Protein AF-W2MB04-F1 (afdb_monomer_lite)

Structure (mmCIF, N/CA/C/O backbone):
data_AF-W2MB04-F1
#
_entry.id   AF-W2MB04-F1
#
loop_
_atom_site.group_PDB
_atom_site.id
_atom_site.type_symbol
_atom_site.label_atom_id
_atom_site.label_alt_id
_atom_site.label_comp_id
_atom_site.label_asym_id
_atom_site.label_entity_id
_atom_site.label_seq_id
_atom_site.pdbx_PDB_ins_code
_atom_site.Cartn_x
_atom_site.Cartn_y
_atom_site.Cartn_z
_atom_site.occupancy
_atom_site.B_iso_or_equiv
_atom_site.auth_seq_id
_atom_site.auth_comp_id
_atom_site.auth_asym_id
_atom_site.auth_atom_id
_atom_site.pdbx_PDB_model_num
ATOM 1 N N . LYS A 1 1 ? 23.334 50.637 -58.583 1.00 39.88 1 LYS A N 1
ATOM 2 C CA . LYS A 1 1 ? 22.861 49.553 -59.480 1.00 39.88 1 LYS A CA 1
ATOM 3 C C . LYS A 1 1 ? 22.945 48.246 -58.692 1.00 39.88 1 LYS A C 1
ATOM 5 O O . LYS A 1 1 ? 24.030 47.704 -58.558 1.00 39.88 1 LYS A O 1
ATOM 10 N N . ARG A 1 2 ? 21.848 47.838 -58.036 1.00 38.81 2 ARG A N 1
ATOM 11 C CA . ARG A 1 2 ? 21.762 46.553 -57.320 1.00 38.81 2 ARG A CA 1
ATOM 12 C C . ARG A 1 2 ? 21.747 45.443 -58.371 1.00 38.81 2 ARG A C 1
ATOM 14 O O . ARG A 1 2 ? 20.978 45.553 -59.323 1.00 38.81 2 ARG A O 1
ATOM 21 N N . LYS A 1 3 ? 22.603 44.433 -58.236 1.00 39.72 3 LYS A N 1
ATOM 22 C CA . LYS A 1 3 ? 22.556 43.234 -59.073 1.00 39.72 3 LYS A CA 1
ATOM 23 C C . LYS A 1 3 ? 22.269 42.052 -58.154 1.00 39.72 3 LYS A C 1
ATOM 25 O O . LYS A 1 3 ? 23.137 41.618 -57.409 1.00 39.72 3 LYS A O 1
ATOM 30 N N . ASN A 1 4 ? 21.007 41.639 -58.175 1.00 38.09 4 ASN A N 1
ATOM 31 C CA . ASN A 1 4 ? 20.537 40.363 -57.658 1.00 38.09 4 ASN A CA 1
ATOM 32 C C . ASN A 1 4 ? 20.995 39.246 -58.608 1.00 38.09 4 ASN A C 1
ATOM 34 O O . ASN A 1 4 ?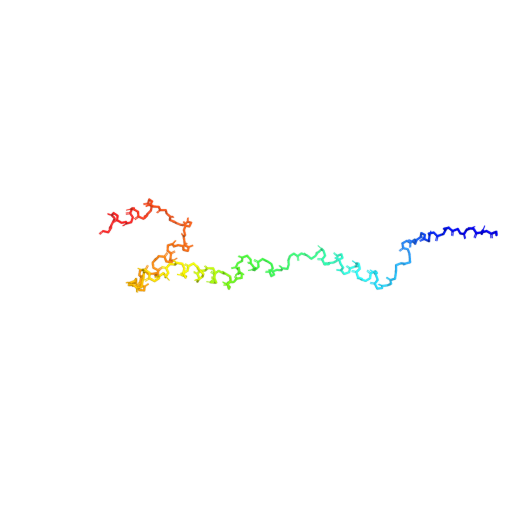 21.155 39.484 -59.808 1.00 38.09 4 ASN A O 1
ATOM 38 N N . GLY A 1 5 ? 21.126 38.038 -58.071 1.00 31.34 5 GLY A N 1
ATOM 39 C CA . GLY A 1 5 ? 21.317 36.793 -58.814 1.00 31.34 5 GLY A CA 1
ATOM 40 C C . GLY A 1 5 ? 22.193 35.849 -57.998 1.00 31.34 5 GLY A C 1
ATOM 41 O O . GLY A 1 5 ? 23.247 36.262 -57.539 1.00 31.34 5 GLY A O 1
ATOM 42 N N . ALA A 1 6 ? 21.842 34.602 -57.748 1.00 33.34 6 ALA A N 1
ATOM 43 C CA . ALA A 1 6 ? 20.650 33.823 -58.029 1.00 33.34 6 ALA A CA 1
ATOM 44 C C . ALA A 1 6 ? 20.667 32.691 -56.990 1.00 33.34 6 ALA A C 1
ATOM 46 O O . ALA A 1 6 ? 21.741 32.298 -56.532 1.00 33.34 6 ALA A O 1
ATOM 47 N N . GLU A 1 7 ? 19.495 32.203 -56.601 1.00 40.94 7 GLU A N 1
ATOM 48 C CA . GLU A 1 7 ? 19.373 30.931 -55.896 1.00 40.94 7 GLU A CA 1
ATOM 49 C C . GLU A 1 7 ? 20.082 29.837 -56.697 1.00 40.94 7 GLU A C 1
ATOM 51 O O . GLU A 1 7 ? 19.871 29.712 -57.902 1.00 40.94 7 GLU A O 1
ATOM 56 N N . ASN A 1 8 ? 20.894 29.032 -56.023 1.00 31.38 8 ASN A N 1
ATOM 57 C CA . ASN A 1 8 ? 21.142 27.675 -56.475 1.00 31.38 8 ASN A CA 1
ATOM 58 C C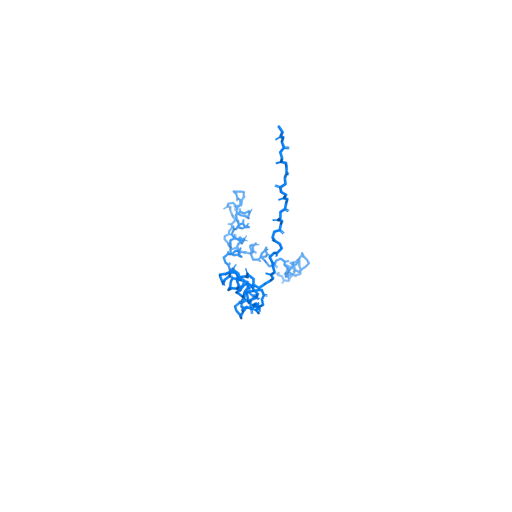 . ASN A 1 8 ? 21.046 26.786 -55.239 1.00 31.38 8 ASN A C 1
ATOM 60 O O . ASN A 1 8 ? 21.996 26.643 -54.472 1.00 31.38 8 ASN A O 1
ATOM 64 N N . GLY A 1 9 ? 19.828 26.307 -54.983 1.00 41.62 9 GLY A N 1
ATOM 65 C CA . GLY A 1 9 ? 19.608 25.199 -54.072 1.00 41.62 9 GLY A CA 1
ATOM 66 C C . GLY A 1 9 ? 20.251 23.978 -54.704 1.00 41.62 9 GLY A C 1
ATOM 67 O O . GLY A 1 9 ? 19.750 23.463 -55.697 1.00 41.62 9 GLY A O 1
ATOM 68 N N . GLU A 1 10 ? 21.393 23.570 -54.166 1.00 46.34 10 GLU A N 1
ATOM 69 C CA . GLU A 1 10 ? 22.031 22.316 -54.536 1.00 46.34 10 GLU A CA 1
ATOM 70 C C . GLU A 1 10 ? 21.104 21.174 -54.093 1.00 46.34 10 GLU A C 1
ATOM 72 O O . GLU A 1 10 ? 21.042 20.807 -52.917 1.00 46.34 10 GLU A O 1
ATOM 77 N N . GLU A 1 11 ? 20.326 20.647 -55.043 1.00 47.38 11 GLU A N 1
ATOM 78 C CA . GLU A 1 11 ? 19.670 19.349 -54.926 1.00 47.38 11 GLU A CA 1
ATOM 79 C C . GLU A 1 11 ? 20.757 18.292 -54.741 1.00 47.38 11 GLU A C 1
ATOM 81 O O . GLU A 1 11 ? 21.451 17.891 -55.674 1.00 47.38 11 GLU A O 1
ATOM 86 N N . LYS A 1 12 ? 20.942 17.878 -53.488 1.00 44.78 12 LYS A N 1
ATOM 87 C CA . LYS A 1 12 ? 21.893 16.840 -53.118 1.00 44.78 12 LYS A CA 1
ATOM 88 C C . LYS A 1 12 ? 21.298 15.480 -53.477 1.00 44.78 12 LYS A C 1
ATOM 90 O O . LYS A 1 12 ? 20.451 14.957 -52.752 1.00 44.78 12 LYS A O 1
ATOM 95 N N . THR A 1 13 ? 21.729 14.930 -54.608 1.00 48.62 13 THR A N 1
ATOM 96 C CA . THR A 1 13 ? 21.480 13.543 -55.018 1.00 48.62 13 THR A CA 1
ATOM 97 C C . THR A 1 13 ? 21.866 12.588 -53.881 1.00 48.62 13 THR A C 1
ATOM 99 O O . THR A 1 13 ? 22.829 12.833 -53.151 1.00 48.62 13 THR A O 1
ATOM 102 N N . GLU A 1 14 ? 21.125 11.488 -53.716 1.00 55.16 14 GLU A N 1
ATOM 103 C CA . GLU A 1 14 ? 21.283 10.509 -52.623 1.00 55.16 14 GLU A CA 1
ATOM 104 C C . GLU A 1 14 ? 22.688 9.878 -52.506 1.00 55.16 14 GLU A C 1
ATOM 106 O O . GLU A 1 14 ? 22.975 9.217 -51.506 1.00 55.16 14 GLU A O 1
ATOM 111 N N . GLU A 1 15 ? 23.556 10.109 -53.492 1.00 56.34 15 GLU A N 1
ATOM 112 C CA . GLU A 1 15 ? 24.913 9.574 -53.618 1.00 56.34 15 GLU A CA 1
ATOM 113 C C . GLU A 1 15 ? 25.968 10.336 -52.784 1.00 56.34 15 GLU A C 1
ATOM 115 O O . GLU A 1 15 ? 27.019 9.773 -52.491 1.00 56.34 15 GLU A O 1
ATOM 120 N N . ASP A 1 16 ? 25.663 11.541 -52.277 1.00 55.84 16 ASP A N 1
ATOM 121 C CA . ASP A 1 16 ? 26.552 12.329 -51.392 1.00 55.84 16 ASP A CA 1
ATOM 122 C C . ASP A 1 16 ? 26.186 12.199 -49.898 1.00 55.84 16 ASP A C 1
ATOM 124 O O . ASP A 1 16 ? 26.200 13.168 -49.114 1.00 55.84 16 ASP A O 1
ATOM 128 N N . GLN A 1 17 ? 25.804 10.994 -49.473 1.00 61.09 17 GLN A N 1
ATOM 129 C CA . GLN A 1 17 ? 25.626 10.712 -48.052 1.00 61.09 17 GLN A CA 1
ATOM 130 C C . GLN A 1 17 ? 26.991 10.501 -47.396 1.00 61.09 17 GLN A C 1
ATOM 132 O O . GLN A 1 17 ? 27.645 9.482 -47.595 1.00 61.09 17 GLN A O 1
ATOM 137 N N . ASP A 1 18 ? 27.398 11.473 -46.574 1.00 82.31 18 ASP A N 1
ATOM 138 C CA . ASP A 1 18 ? 28.579 11.371 -45.719 1.00 82.31 18 ASP A CA 1
ATOM 139 C C . ASP A 1 18 ? 28.561 10.048 -44.932 1.00 82.31 18 ASP A C 1
ATOM 141 O O . ASP A 1 18 ? 27.526 9.646 -44.386 1.00 82.31 18 ASP A O 1
ATOM 145 N N . PHE A 1 19 ? 29.710 9.371 -44.872 1.00 85.44 19 PHE A N 1
ATOM 146 C CA . PHE A 1 19 ? 29.856 8.034 -44.290 1.00 85.44 19 PHE A CA 1
ATOM 147 C C . PHE A 1 19 ? 29.293 7.971 -42.866 1.00 85.44 19 PHE A C 1
ATOM 149 O O . PHE A 1 19 ? 28.591 7.022 -42.511 1.00 85.44 19 PHE A O 1
ATOM 156 N N . ALA A 1 20 ? 29.519 9.017 -42.064 1.00 82.88 20 ALA A N 1
ATOM 157 C CA . ALA A 1 20 ? 28.970 9.101 -40.714 1.00 82.88 20 ALA A CA 1
ATOM 158 C C . ALA A 1 20 ? 27.432 9.081 -40.719 1.00 82.88 20 ALA A C 1
ATOM 160 O O . ALA A 1 20 ? 26.809 8.397 -39.905 1.00 82.88 20 ALA A O 1
ATOM 161 N N . THR A 1 21 ? 26.807 9.768 -41.674 1.00 82.88 21 THR A N 1
ATOM 162 C CA . THR A 1 21 ? 25.348 9.813 -41.828 1.00 82.88 21 THR A CA 1
ATOM 163 C C . THR A 1 21 ? 24.790 8.454 -42.255 1.00 82.88 21 THR A C 1
ATOM 165 O O . THR A 1 21 ? 23.784 8.005 -41.696 1.00 82.88 21 THR A O 1
ATOM 168 N N . ALA A 1 22 ? 25.464 7.763 -43.177 1.00 84.62 22 ALA A N 1
ATOM 169 C CA . ALA A 1 22 ? 25.085 6.417 -43.606 1.00 84.62 22 ALA A CA 1
ATOM 170 C C . ALA A 1 22 ? 25.171 5.405 -42.446 1.00 84.62 22 ALA A C 1
ATOM 172 O O . ALA A 1 22 ? 24.216 4.667 -42.186 1.00 84.62 22 ALA A O 1
ATOM 173 N N . VAL A 1 23 ? 26.265 5.432 -41.676 1.00 85.00 23 VAL A N 1
ATOM 174 C CA . VAL A 1 23 ? 26.463 4.561 -40.503 1.00 85.00 23 VAL A CA 1
ATOM 175 C C . VAL A 1 23 ? 25.425 4.842 -39.411 1.00 85.00 23 VAL A C 1
ATOM 177 O O . VAL A 1 23 ? 24.850 3.908 -38.842 1.00 85.00 23 VAL A O 1
ATOM 180 N N . LEU A 1 24 ? 25.131 6.114 -39.127 1.00 82.44 24 LEU A N 1
ATOM 181 C CA . LEU A 1 24 ? 24.121 6.488 -38.133 1.00 82.44 24 LEU A CA 1
ATOM 182 C C . LEU A 1 24 ? 22.710 6.061 -38.555 1.00 82.44 24 LEU A C 1
ATOM 184 O O . LEU A 1 24 ? 21.949 5.567 -37.718 1.00 82.44 24 LEU A O 1
ATOM 188 N N . ARG A 1 25 ? 22.358 6.195 -39.840 1.00 81.12 25 ARG A N 1
ATOM 189 C CA . ARG A 1 25 ? 21.064 5.736 -40.373 1.00 81.12 25 ARG A CA 1
ATOM 190 C C . ARG A 1 25 ? 20.938 4.217 -40.339 1.00 81.12 25 ARG A C 1
ATOM 192 O O . ARG A 1 25 ? 19.907 3.728 -39.883 1.00 81.12 25 ARG A O 1
ATOM 199 N N . ALA A 1 26 ? 21.985 3.481 -40.713 1.00 77.75 26 ALA A N 1
ATOM 200 C CA . ALA A 1 26 ? 22.009 2.021 -40.620 1.00 77.75 26 ALA A CA 1
ATOM 201 C C . ALA A 1 26 ? 21.823 1.541 -39.170 1.00 77.75 26 ALA A C 1
ATOM 203 O O . ALA A 1 26 ? 20.994 0.672 -38.900 1.00 77.75 26 ALA A O 1
ATOM 204 N N . LYS A 1 27 ? 22.510 2.164 -38.201 1.00 73.94 27 LYS A N 1
ATOM 205 C CA . LYS A 1 27 ? 22.339 1.843 -36.773 1.00 73.94 27 LYS A CA 1
ATOM 206 C C . LYS A 1 27 ? 20.938 2.186 -36.264 1.00 73.94 27 LYS A C 1
ATOM 208 O O . LYS A 1 27 ? 20.385 1.435 -35.463 1.00 73.94 27 LYS A O 1
ATOM 213 N N . ARG A 1 28 ? 20.349 3.295 -36.725 1.00 71.50 28 ARG A N 1
ATOM 214 C CA . ARG A 1 28 ? 18.984 3.703 -36.360 1.00 71.50 28 ARG A CA 1
ATOM 215 C C . ARG A 1 28 ? 17.935 2.751 -36.937 1.00 71.50 28 ARG A C 1
ATOM 217 O O . ARG A 1 28 ? 17.026 2.376 -36.208 1.00 71.50 28 ARG A O 1
ATOM 224 N N . ALA A 1 29 ? 18.093 2.310 -38.184 1.00 66.62 29 ALA A N 1
ATOM 225 C CA . ALA A 1 29 ? 17.232 1.297 -38.793 1.00 66.62 29 ALA A CA 1
ATOM 226 C C . ALA A 1 29 ? 17.307 -0.036 -38.026 1.00 66.62 29 ALA A C 1
ATOM 228 O O . ALA A 1 29 ? 16.275 -0.610 -37.686 1.00 66.62 29 ALA A O 1
ATOM 229 N N . SER A 1 30 ? 18.513 -0.464 -37.639 1.00 61.53 30 SER A N 1
ATOM 230 C CA . SER A 1 30 ? 18.713 -1.658 -36.807 1.00 61.53 30 SER A CA 1
ATOM 231 C C . SER A 1 30 ? 18.172 -1.507 -35.381 1.00 61.53 30 SER A C 1
ATOM 233 O O . SER A 1 30 ? 17.707 -2.487 -34.811 1.00 61.53 30 SER A O 1
ATOM 235 N N . ALA A 1 31 ? 18.202 -0.302 -34.800 1.00 61.88 31 ALA A N 1
ATOM 236 C CA . ALA A 1 31 ? 17.618 -0.009 -33.488 1.00 61.88 31 ALA A CA 1
ATOM 237 C C . ALA A 1 31 ? 16.081 -0.019 -33.516 1.00 61.88 31 ALA A C 1
ATOM 239 O O . ALA A 1 31 ? 15.455 -0.524 -32.592 1.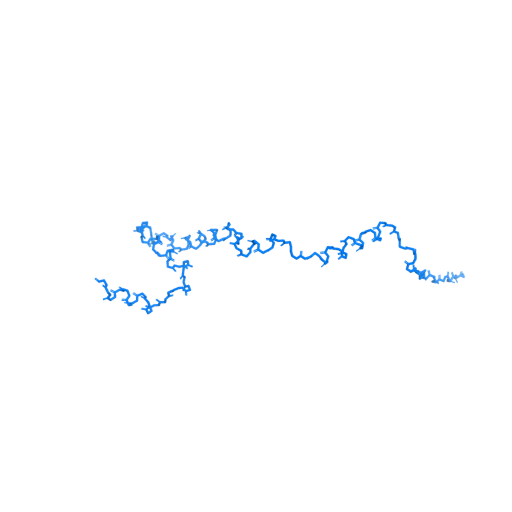00 61.88 31 ALA A O 1
ATOM 240 N N . VAL A 1 32 ? 15.476 0.491 -34.593 1.00 60.88 32 VAL A N 1
ATOM 241 C CA . VAL A 1 32 ? 14.019 0.448 -34.817 1.00 60.88 32 VAL A CA 1
ATOM 242 C C . VAL A 1 32 ? 13.542 -0.983 -35.101 1.00 60.88 32 VAL A C 1
ATOM 244 O O . VAL A 1 32 ? 12.434 -1.344 -34.721 1.00 60.88 32 VAL A O 1
ATOM 247 N N . ALA A 1 33 ? 14.395 -1.819 -35.700 1.00 58.16 33 ALA A N 1
ATOM 248 C CA . ALA A 1 33 ? 14.142 -3.241 -35.928 1.00 58.16 33 ALA A CA 1
ATOM 249 C C . ALA A 1 33 ? 14.539 -4.152 -34.748 1.00 58.16 33 ALA A C 1
ATOM 251 O O . ALA A 1 33 ? 14.503 -5.378 -34.893 1.00 58.16 33 ALA A O 1
ATOM 252 N N . GLN A 1 34 ? 14.927 -3.602 -33.586 1.00 59.88 34 GLN A N 1
ATOM 253 C CA . GLN A 1 34 ? 15.209 -4.424 -32.410 1.00 59.88 34 GLN A CA 1
ATOM 254 C C . GLN A 1 34 ? 13.934 -5.163 -32.006 1.00 59.88 34 GLN A C 1
ATOM 256 O O . GLN A 1 34 ? 13.007 -4.586 -31.437 1.00 59.88 34 GLN A O 1
ATOM 261 N N . ARG A 1 35 ? 13.909 -6.475 -32.285 1.00 60.84 35 ARG A N 1
ATOM 262 C CA . ARG A 1 35 ? 13.038 -7.420 -31.582 1.00 60.84 35 ARG A CA 1
ATOM 263 C C . ARG A 1 35 ? 13.095 -7.068 -30.094 1.00 60.84 35 ARG A C 1
ATOM 265 O O . ARG A 1 35 ? 14.208 -6.835 -29.609 1.00 60.84 35 ARG A O 1
ATOM 272 N N . PRO A 1 36 ? 11.955 -7.032 -29.376 1.00 61.78 36 PRO A N 1
ATOM 273 C CA . PRO A 1 36 ? 11.989 -6.825 -27.937 1.00 61.78 36 PRO A CA 1
ATOM 274 C C . PRO A 1 36 ? 13.005 -7.812 -27.375 1.00 61.78 36 PRO A C 1
ATOM 276 O O . PRO A 1 36 ? 12.949 -9.008 -27.682 1.00 61.78 36 PRO A O 1
ATOM 279 N N . SER A 1 37 ? 14.006 -7.293 -26.666 1.00 68.44 37 SER A N 1
ATOM 280 C CA . SER A 1 37 ? 15.033 -8.141 -26.081 1.00 68.44 37 SER A CA 1
ATOM 281 C C . SER A 1 37 ? 14.329 -9.200 -25.232 1.00 68.44 37 SER A C 1
ATOM 283 O O . SER A 1 37 ? 13.264 -8.942 -24.672 1.00 68.44 37 SER A O 1
ATOM 285 N N . GLN A 1 38 ? 14.889 -10.403 -25.119 1.00 65.94 38 GLN A N 1
ATOM 286 C CA . GLN A 1 38 ? 14.326 -11.440 -24.241 1.00 65.94 38 GLN A CA 1
ATOM 287 C C . GLN A 1 38 ? 14.089 -10.902 -22.811 1.00 65.94 38 GLN A C 1
ATOM 289 O O . GLN A 1 38 ? 13.162 -11.308 -22.119 1.00 65.94 38 GLN A O 1
ATOM 294 N N . TYR A 1 39 ? 14.870 -9.890 -22.421 1.00 68.56 39 TYR A N 1
ATOM 295 C CA . TYR A 1 39 ? 14.698 -9.107 -21.207 1.00 68.56 39 TYR A CA 1
ATOM 296 C C . TYR A 1 39 ? 13.346 -8.378 -21.100 1.00 68.56 39 TYR A C 1
ATOM 298 O O . TYR A 1 39 ? 12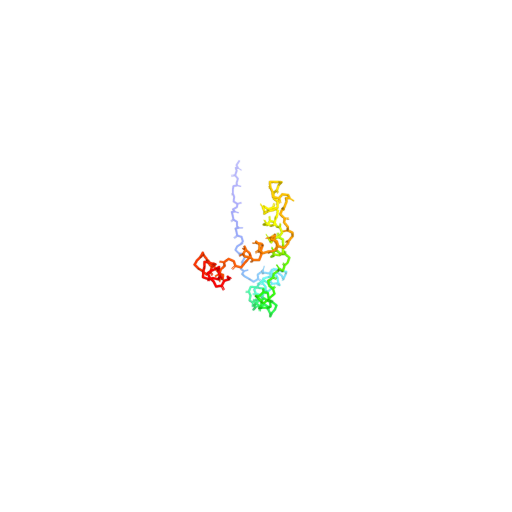.768 -8.338 -20.021 1.00 68.56 39 TYR A O 1
ATOM 306 N N . CYS A 1 40 ? 12.781 -7.854 -22.190 1.00 72.44 40 CYS A N 1
ATOM 307 C CA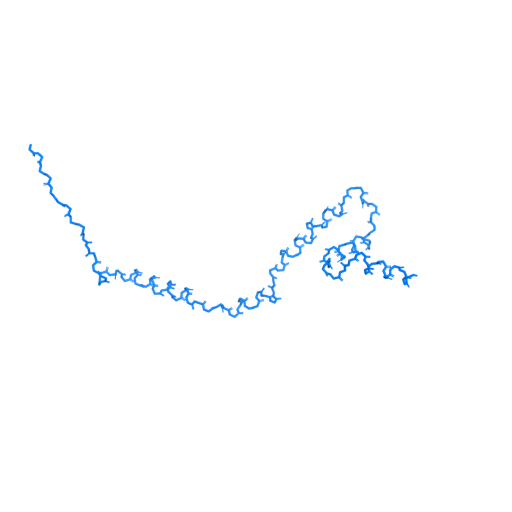 . CYS A 1 40 ? 11.448 -7.243 -22.177 1.00 72.44 40 CYS A CA 1
ATOM 308 C C . CYS A 1 40 ? 10.346 -8.232 -21.769 1.00 72.44 40 CYS A C 1
ATOM 310 O O . CYS A 1 40 ? 9.394 -7.821 -21.113 1.00 72.44 40 CYS A O 1
ATOM 312 N N . GLN A 1 41 ? 10.473 -9.519 -22.114 1.00 75.69 41 GLN A N 1
ATOM 313 C CA . GLN A 1 41 ? 9.538 -10.551 -21.646 1.00 75.69 41 GLN A CA 1
ATOM 314 C C . GLN A 1 41 ? 9.711 -10.808 -20.142 1.00 75.69 41 GLN A C 1
ATOM 316 O O . GLN A 1 41 ? 8.724 -10.930 -19.425 1.00 75.69 41 GLN A O 1
ATOM 321 N N . LEU A 1 42 ? 10.952 -10.785 -19.642 1.00 73.94 42 LEU A N 1
ATOM 322 C CA . LEU A 1 42 ? 11.239 -10.911 -18.208 1.00 73.94 42 LEU A CA 1
ATOM 323 C C . LEU A 1 42 ? 10.671 -9.752 -17.383 1.00 73.94 42 LEU A C 1
ATOM 325 O O . LEU A 1 42 ? 10.312 -9.967 -16.236 1.00 73.94 42 LEU A O 1
ATOM 329 N N . LEU A 1 43 ? 10.544 -8.545 -17.941 1.00 72.06 43 LEU A N 1
ATOM 330 C CA . LEU A 1 43 ? 9.948 -7.399 -17.237 1.00 72.06 43 LEU A CA 1
ATOM 331 C C . LEU A 1 43 ? 8.442 -7.555 -16.968 1.00 72.06 43 LEU A C 1
ATOM 333 O O . LEU A 1 43 ? 7.915 -6.871 -16.091 1.00 72.06 43 LEU A O 1
ATOM 337 N N . VAL A 1 44 ? 7.750 -8.429 -17.707 1.00 73.25 44 VAL A N 1
ATOM 338 C CA . VAL A 1 44 ? 6.348 -8.783 -17.425 1.00 73.25 44 VAL A CA 1
ATOM 339 C C . VAL A 1 44 ? 6.267 -9.655 -16.169 1.00 73.25 44 VAL A C 1
ATOM 341 O O . VAL A 1 44 ? 5.401 -9.436 -15.328 1.00 73.25 44 VAL A O 1
ATOM 344 N N . GLU A 1 45 ? 7.213 -10.584 -16.019 1.00 74.62 45 GLU A N 1
ATOM 345 C CA . GLU A 1 45 ? 7.320 -11.495 -14.870 1.00 74.62 45 GLU A CA 1
ATOM 346 C C . GLU A 1 45 ? 7.965 -10.829 -13.639 1.00 74.62 45 GLU A C 1
ATOM 348 O O . GLU A 1 45 ? 7.632 -11.133 -12.495 1.00 74.62 45 GLU A O 1
ATOM 353 N N . LEU A 1 46 ? 8.884 -9.888 -13.867 1.00 72.00 46 LEU A N 1
ATOM 354 C CA . LEU A 1 46 ? 9.611 -9.110 -12.863 1.00 72.00 46 LEU A CA 1
ATOM 355 C C . LEU A 1 46 ? 9.284 -7.624 -13.054 1.00 72.00 46 LEU A C 1
ATOM 357 O O . LEU A 1 46 ? 10.146 -6.851 -13.495 1.00 72.00 46 LEU A O 1
ATOM 361 N N . PRO A 1 47 ? 8.049 -7.192 -12.735 1.00 65.75 47 PRO A N 1
ATOM 362 C CA . PRO A 1 47 ? 7.730 -5.774 -12.740 1.00 65.75 47 PRO A CA 1
ATOM 363 C C . PRO A 1 47 ? 8.725 -5.050 -11.824 1.00 65.75 47 PRO A C 1
ATOM 365 O O . PRO A 1 47 ? 9.131 -5.630 -10.816 1.00 65.75 47 PRO A O 1
ATOM 368 N N . PRO A 1 48 ? 9.126 -3.799 -12.124 1.00 65.44 48 PRO A N 1
ATOM 369 C CA . PRO A 1 48 ? 10.082 -3.054 -11.309 1.00 65.44 48 PRO A CA 1
ATOM 370 C C . PRO A 1 48 ? 9.584 -2.990 -9.859 1.00 65.44 48 PRO A C 1
ATOM 372 O O . PRO A 1 48 ? 8.686 -2.216 -9.512 1.00 65.44 48 PRO A O 1
ATOM 375 N N . THR A 1 49 ? 10.142 -3.868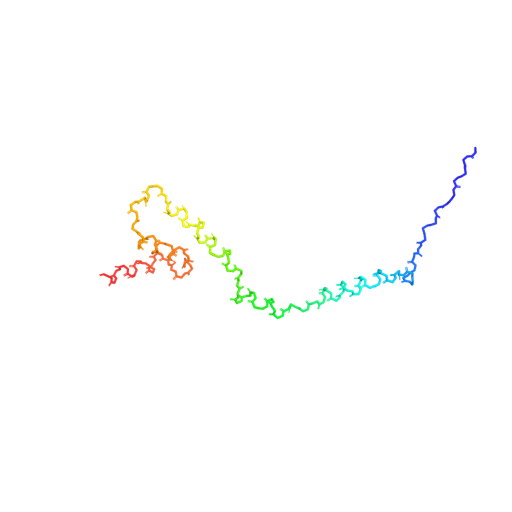 -9.027 1.00 65.88 49 THR A N 1
ATOM 376 C CA . THR A 1 49 ? 9.563 -4.279 -7.741 1.00 65.88 49 THR A CA 1
ATOM 377 C C . THR A 1 49 ? 9.547 -3.133 -6.738 1.00 65.88 49 THR A C 1
ATOM 379 O O . THR A 1 49 ? 8.612 -3.023 -5.942 1.00 65.88 49 THR A O 1
ATOM 382 N N . SER A 1 50 ? 10.516 -2.216 -6.852 1.00 72.00 50 SER A N 1
ATOM 383 C CA . SER A 1 50 ? 10.636 -1.024 -6.004 1.00 72.00 50 SER A CA 1
ATOM 384 C C . SER A 1 50 ? 9.352 -0.197 -5.990 1.00 72.00 50 SER A C 1
ATOM 386 O O . SER A 1 50 ? 8.825 0.120 -4.928 1.00 72.00 50 SER A O 1
ATOM 388 N N . ASN A 1 51 ? 8.758 0.056 -7.159 1.00 79.94 51 ASN A N 1
ATOM 389 C CA . ASN A 1 51 ? 7.596 0.938 -7.268 1.00 79.94 51 ASN A CA 1
ATOM 390 C C . ASN A 1 51 ? 6.339 0.327 -6.614 1.00 79.94 51 ASN A C 1
ATOM 392 O O . ASN A 1 51 ? 5.463 1.032 -6.113 1.00 79.94 51 ASN A O 1
ATOM 396 N N . SER A 1 52 ? 6.232 -1.004 -6.581 1.00 83.06 52 SER A N 1
ATOM 397 C CA . SER A 1 52 ? 5.134 -1.682 -5.883 1.00 83.06 52 SER A CA 1
ATOM 398 C C . SER A 1 52 ? 5.262 -1.551 -4.365 1.00 83.06 52 SER A C 1
ATOM 400 O O . SER A 1 52 ? 4.279 -1.200 -3.709 1.00 83.06 52 SER A O 1
ATOM 402 N N . CYS A 1 53 ? 6.467 -1.734 -3.820 1.00 86.19 53 CYS A N 1
ATOM 403 C CA . CYS A 1 53 ? 6.746 -1.512 -2.400 1.00 86.19 53 CYS A CA 1
ATOM 404 C C . CYS A 1 53 ? 6.560 -0.038 -2.013 1.00 86.19 53 CYS A C 1
ATOM 406 O O . CYS A 1 53 ? 5.878 0.266 -1.037 1.00 86.19 53 CYS A O 1
ATOM 408 N N . GLU A 1 54 ? 7.083 0.892 -2.810 1.00 90.94 54 GLU A N 1
ATOM 409 C CA . GLU A 1 54 ? 6.933 2.334 -2.585 1.00 90.94 54 GLU A CA 1
ATOM 410 C C . GLU A 1 54 ? 5.461 2.768 -2.580 1.00 90.94 54 GLU A C 1
ATOM 412 O O . GLU A 1 54 ? 5.028 3.501 -1.684 1.00 90.94 54 GLU A O 1
ATOM 417 N N . ARG A 1 55 ? 4.647 2.275 -3.527 1.00 90.94 55 ARG A N 1
ATOM 418 C CA . ARG A 1 55 ? 3.194 2.518 -3.534 1.00 90.94 55 ARG A CA 1
ATOM 419 C C . ARG A 1 55 ? 2.502 1.919 -2.315 1.00 90.94 55 ARG A C 1
ATOM 421 O O . ARG A 1 55 ? 1.576 2.539 -1.786 1.00 90.94 55 ARG A O 1
ATOM 428 N N . LEU A 1 56 ? 2.917 0.731 -1.875 1.00 91.25 56 LEU A N 1
ATOM 429 C CA . LEU A 1 56 ? 2.375 0.093 -0.677 1.00 91.25 56 LEU A CA 1
ATOM 430 C C . LEU A 1 56 ? 2.663 0.944 0.567 1.00 91.25 56 LEU A C 1
ATOM 432 O O . LEU A 1 56 ? 1.733 1.285 1.298 1.00 91.25 56 LEU A O 1
ATOM 436 N N . PHE A 1 57 ? 3.911 1.372 0.765 1.00 91.94 57 PHE A N 1
ATOM 437 C CA . PHE A 1 57 ? 4.292 2.209 1.906 1.00 91.94 57 PHE A CA 1
ATOM 438 C C . PHE A 1 57 ? 3.706 3.626 1.835 1.00 91.94 57 PHE A C 1
ATOM 440 O O . PHE A 1 57 ? 3.322 4.197 2.857 1.00 91.94 57 PHE A O 1
ATOM 447 N N . SER A 1 58 ? 3.515 4.173 0.635 1.00 93.94 58 SER A N 1
ATOM 448 C CA . SER A 1 58 ? 2.787 5.435 0.452 1.00 93.94 58 SER A CA 1
ATOM 449 C C . SER A 1 58 ? 1.333 5.318 0.919 1.00 93.94 58 SER A C 1
ATOM 451 O O . SER A 1 58 ? 0.820 6.210 1.594 1.00 93.94 58 SER A O 1
ATOM 453 N N . LYS A 1 59 ? 0.666 4.193 0.623 1.00 93.50 59 LYS A N 1
ATOM 454 C CA . LYS A 1 59 ? -0.684 3.910 1.135 1.00 93.50 59 LYS A CA 1
ATOM 455 C C . LYS A 1 59 ? -0.679 3.677 2.647 1.00 93.50 59 LYS A C 1
ATOM 457 O O . LYS A 1 59 ? -1.586 4.166 3.316 1.00 93.50 59 LYS A O 1
ATOM 462 N N . ALA A 1 60 ? 0.330 2.991 3.185 1.00 93.88 60 ALA A N 1
ATOM 463 C CA . ALA A 1 60 ? 0.484 2.766 4.624 1.00 93.88 60 ALA A CA 1
ATOM 464 C C . ALA A 1 60 ? 0.503 4.076 5.418 1.00 93.88 60 ALA A C 1
ATOM 466 O O . ALA A 1 60 ? -0.175 4.180 6.439 1.00 93.88 60 ALA A O 1
ATOM 467 N N . LYS A 1 61 ? 1.191 5.102 4.904 1.00 93.44 61 LYS A N 1
ATOM 468 C CA . LYS A 1 61 ? 1.212 6.441 5.510 1.00 93.44 61 LYS A CA 1
ATOM 469 C C . LYS A 1 61 ? -0.188 7.045 5.682 1.00 93.44 61 LYS A C 1
ATOM 471 O O . LYS A 1 61 ? -0.431 7.741 6.658 1.00 93.44 61 LYS A O 1
ATOM 476 N N . LEU A 1 62 ? -1.114 6.776 4.759 1.00 93.06 62 LEU A N 1
ATOM 477 C CA . LEU A 1 62 ? -2.504 7.244 4.865 1.00 93.06 62 LEU A CA 1
ATOM 478 C C . LEU A 1 62 ? -3.321 6.437 5.885 1.00 93.06 62 LEU A C 1
ATOM 480 O O . LEU A 1 62 ? -4.279 6.951 6.454 1.00 93.06 62 LEU A O 1
ATOM 484 N N . VAL A 1 63 ? -2.959 5.172 6.104 1.00 91.81 63 VAL A N 1
ATOM 485 C CA . VAL A 1 63 ? -3.627 4.271 7.056 1.00 91.81 63 VAL A CA 1
ATOM 486 C C . VAL A 1 63 ? -3.160 4.533 8.496 1.00 91.81 63 VAL A C 1
ATOM 488 O O . VAL A 1 63 ? -3.966 4.409 9.422 1.00 91.81 63 VAL A O 1
ATOM 491 N N . LEU A 1 64 ? -1.891 4.913 8.682 1.00 91.69 64 LEU A N 1
ATOM 492 C CA . LEU A 1 64 ? -1.279 5.300 9.958 1.00 91.69 64 LEU A CA 1
ATOM 493 C C . LEU A 1 64 ? -1.422 6.809 10.193 1.00 91.69 64 LEU A C 1
ATOM 495 O O . LEU A 1 64 ? -0.467 7.575 10.080 1.00 91.69 64 LEU A O 1
ATOM 499 N N . SER A 1 65 ? -2.640 7.247 10.504 1.00 92.00 65 SER A N 1
ATOM 500 C CA . SER A 1 65 ? -2.893 8.626 10.923 1.00 92.00 65 SER A CA 1
ATOM 501 C C . SER A 1 65 ? -2.714 8.790 12.441 1.00 92.00 65 SER A C 1
ATOM 503 O O . SER A 1 65 ? -2.855 7.813 13.180 1.00 92.00 65 SER A O 1
ATOM 505 N N . PRO A 1 66 ? -2.483 10.018 12.952 1.00 92.62 66 PRO A N 1
ATOM 506 C CA . PRO A 1 66 ? -2.409 10.271 14.397 1.00 92.62 66 PRO A CA 1
ATOM 507 C C . PRO A 1 66 ? -3.662 9.819 15.162 1.00 92.62 66 PRO A C 1
ATOM 509 O O . PRO A 1 66 ? -3.577 9.356 16.293 1.00 92.62 66 PRO A O 1
ATOM 512 N N . GLN A 1 67 ? -4.830 9.881 14.517 1.00 93.56 67 GLN A N 1
ATOM 513 C CA . GLN A 1 67 ? -6.106 9.410 15.071 1.00 93.56 67 GLN A CA 1
ATOM 514 C C . GLN A 1 67 ? -6.143 7.887 15.267 1.00 93.56 67 GLN A C 1
ATOM 516 O O . GLN A 1 67 ? -6.968 7.376 16.017 1.00 93.56 67 GLN A O 1
ATOM 521 N N . ARG A 1 68 ? -5.256 7.155 14.587 1.00 92.88 68 ARG A N 1
ATOM 522 C CA . ARG A 1 68 ? -5.125 5.698 14.655 1.00 92.88 68 ARG A CA 1
ATOM 523 C C . ARG A 1 68 ? -3.841 5.278 15.370 1.00 92.88 68 ARG A C 1
ATOM 525 O O . ARG A 1 68 ? -3.367 4.170 15.157 1.00 92.88 68 ARG A O 1
ATOM 532 N N . ALA A 1 69 ? -3.293 6.136 16.234 1.00 89.56 69 ALA A N 1
ATOM 533 C CA . ALA A 1 69 ? -2.088 5.835 17.007 1.00 89.56 69 ALA A CA 1
ATOM 534 C C . ALA A 1 69 ? -2.238 4.606 17.928 1.00 89.56 69 ALA A C 1
ATOM 536 O O . ALA A 1 69 ? -1.248 3.956 18.239 1.00 89.56 69 ALA A O 1
ATOM 537 N N . SER A 1 70 ? -3.464 4.257 18.332 1.00 93.50 70 SER A N 1
ATOM 538 C CA . SER A 1 70 ? -3.768 3.054 19.122 1.00 93.50 70 SER A CA 1
ATOM 539 C C . SER A 1 70 ? -3.988 1.790 18.279 1.00 93.50 70 SER A C 1
ATOM 541 O O . SER A 1 70 ? -4.368 0.748 18.815 1.00 93.50 70 SER A O 1
ATOM 543 N N . LEU A 1 71 ? -3.793 1.857 16.958 1.00 95.00 71 LEU A N 1
ATOM 544 C CA . LEU A 1 71 ? -3.970 0.707 16.083 1.00 95.00 71 LEU A CA 1
ATOM 545 C C . LEU A 1 71 ? -2.889 -0.342 16.349 1.00 95.00 71 LEU A C 1
ATOM 547 O O . LEU A 1 71 ? -1.701 -0.085 16.170 1.00 95.00 71 LEU A O 1
ATOM 551 N N . LEU A 1 72 ? -3.317 -1.549 16.713 1.00 95.69 72 LEU A N 1
ATOM 552 C CA . LEU A 1 72 ? -2.408 -2.676 16.889 1.00 95.69 72 LEU A CA 1
ATOM 553 C C . LEU A 1 72 ? -1.711 -3.031 15.561 1.00 95.69 72 LEU A C 1
ATOM 555 O O . LEU A 1 72 ? -2.376 -3.021 14.519 1.00 95.69 72 LEU A O 1
ATOM 559 N N . PRO A 1 73 ? -0.421 -3.420 15.583 1.00 94.38 73 PRO A N 1
ATOM 560 C CA . PRO A 1 73 ? 0.315 -3.810 14.378 1.00 94.38 73 PRO A CA 1
ATOM 561 C C . PRO A 1 73 ? -0.398 -4.884 13.545 1.00 94.38 73 PRO A C 1
ATOM 563 O O . PRO A 1 73 ? -0.536 -4.725 12.337 1.00 94.38 73 PRO A O 1
ATOM 566 N N . VAL A 1 74 ? -0.975 -5.902 14.194 1.00 95.88 74 VAL A N 1
ATOM 567 C CA . VAL A 1 74 ? -1.747 -6.964 13.520 1.00 95.88 74 VAL A CA 1
ATOM 568 C C . VAL A 1 74 ? -2.944 -6.417 12.733 1.00 95.88 74 VAL A C 1
ATOM 570 O O . VAL A 1 74 ? -3.193 -6.811 11.596 1.00 95.88 74 VAL A O 1
ATOM 573 N N . ASN A 1 75 ? -3.649 -5.429 13.287 1.00 94.25 75 ASN A N 1
ATOM 574 C CA . ASN A 1 75 ? -4.799 -4.817 12.623 1.00 94.25 75 ASN A CA 1
ATOM 575 C C . ASN A 1 75 ? -4.351 -3.930 11.457 1.00 94.25 75 ASN A C 1
ATOM 577 O O . ASN A 1 75 ? -5.042 -3.830 10.442 1.00 94.25 75 ASN A O 1
ATOM 581 N N . PHE A 1 76 ? -3.201 -3.269 11.590 1.00 94.81 76 PHE A N 1
ATOM 582 C CA . PHE A 1 76 ? -2.599 -2.522 10.493 1.00 94.81 76 PHE A CA 1
ATOM 583 C C . PHE A 1 76 ? -2.219 -3.446 9.329 1.00 94.81 76 PHE A C 1
ATOM 585 O O . PHE A 1 76 ? -2.576 -3.155 8.184 1.00 94.81 76 PHE A O 1
ATOM 592 N N . GLU A 1 77 ? -1.560 -4.567 9.622 1.00 94.75 77 GLU A N 1
ATOM 593 C CA . GLU A 1 77 ? -1.183 -5.577 8.630 1.00 94.75 77 GLU A CA 1
ATOM 594 C C . GLU A 1 77 ? -2.409 -6.133 7.899 1.00 94.75 77 GLU A C 1
ATOM 596 O O . GLU A 1 77 ? -2.427 -6.133 6.667 1.00 94.75 77 GLU A O 1
ATOM 601 N N . MET A 1 78 ? -3.479 -6.489 8.623 1.00 94.00 78 MET A N 1
ATOM 602 C CA . MET A 1 78 ? -4.745 -6.935 8.020 1.00 94.00 78 MET A CA 1
ATOM 603 C C . MET A 1 78 ? -5.335 -5.890 7.062 1.00 94.00 78 MET A C 1
ATOM 605 O O . MET A 1 78 ? -5.735 -6.214 5.943 1.00 94.00 78 MET A O 1
ATOM 609 N N . LEU A 1 79 ? -5.363 -4.615 7.461 1.00 93.19 79 LEU A N 1
ATOM 610 C CA . LEU A 1 79 ? -5.890 -3.540 6.615 1.00 93.19 79 LEU A CA 1
ATOM 611 C C . LEU A 1 79 ? -5.046 -3.327 5.358 1.00 93.19 79 LEU A C 1
ATOM 613 O O . LEU A 1 79 ? -5.598 -3.108 4.277 1.00 93.19 79 LEU A O 1
ATOM 617 N N . MET A 1 80 ? -3.720 -3.391 5.482 1.00 95.12 80 MET A N 1
ATOM 618 C CA . MET A 1 80 ? -2.818 -3.278 4.338 1.00 95.12 80 MET A CA 1
ATOM 619 C C . MET A 1 80 ? -2.940 -4.477 3.400 1.00 95.12 80 MET A C 1
ATOM 621 O O . MET A 1 80 ? -2.983 -4.275 2.185 1.00 95.12 80 MET A O 1
ATOM 625 N N . PHE A 1 81 ? -3.073 -5.690 3.941 1.00 93.31 81 PHE A N 1
ATOM 626 C CA . PHE A 1 81 ? -3.297 -6.912 3.172 1.00 93.31 81 PHE A CA 1
ATOM 627 C C . PHE A 1 81 ? -4.572 -6.817 2.333 1.00 93.31 81 PHE A C 1
ATOM 629 O O . PHE A 1 81 ? -4.533 -6.991 1.112 1.00 93.31 81 PHE A O 1
ATOM 636 N N . LEU A 1 82 ? -5.687 -6.446 2.965 1.00 92.62 82 LEU A N 1
ATOM 637 C CA . LEU A 1 82 ? -6.956 -6.233 2.277 1.00 92.62 82 LEU A CA 1
ATOM 638 C C . LEU A 1 82 ? -6.824 -5.117 1.228 1.00 92.62 82 LEU A C 1
ATOM 640 O O . LEU A 1 82 ? -7.202 -5.278 0.069 1.00 92.62 82 LEU A O 1
ATOM 644 N N . ARG A 1 83 ? -6.215 -3.982 1.574 1.00 92.31 83 ARG A N 1
ATOM 645 C CA . ARG A 1 83 ? -6.092 -2.846 0.649 1.00 92.31 83 ARG A CA 1
ATOM 646 C C . ARG A 1 83 ? -5.185 -3.125 -0.555 1.00 92.31 83 ARG A C 1
ATOM 648 O O . ARG A 1 83 ? -5.430 -2.561 -1.623 1.00 92.31 83 ARG A O 1
ATOM 655 N N . ALA A 1 84 ? -4.152 -3.952 -0.400 1.00 92.06 84 ALA A N 1
ATOM 656 C CA . ALA A 1 84 ? -3.278 -4.375 -1.494 1.00 92.06 84 ALA A CA 1
ATOM 657 C C . ALA A 1 84 ? -3.986 -5.350 -2.446 1.00 92.06 84 ALA A C 1
ATOM 659 O O . ALA A 1 84 ? -3.840 -5.233 -3.659 1.00 92.06 84 ALA A O 1
ATOM 660 N N . ASN A 1 85 ? -4.813 -6.241 -1.898 1.00 92.50 85 ASN A N 1
ATOM 661 C CA . ASN A 1 85 ? -5.486 -7.315 -2.627 1.00 92.50 85 ASN A CA 1
ATOM 662 C C . ASN A 1 85 ? -6.940 -6.981 -2.996 1.00 92.50 85 ASN A C 1
ATOM 664 O O . ASN A 1 85 ? -7.770 -7.874 -3.118 1.00 92.50 85 ASN A O 1
ATOM 668 N N . ARG A 1 86 ? -7.278 -5.697 -3.178 1.00 91.56 86 ARG A N 1
ATOM 669 C CA . ARG A 1 86 ? -8.668 -5.231 -3.359 1.00 91.56 86 ARG A CA 1
ATOM 670 C C . ARG A 1 86 ? -9.413 -5.856 -4.549 1.00 91.56 86 ARG A C 1
ATOM 672 O O . ARG A 1 86 ? -10.638 -5.849 -4.544 1.00 91.56 86 ARG A O 1
ATOM 679 N N . SER A 1 87 ? -8.704 -6.372 -5.551 1.00 93.88 87 SER A N 1
ATOM 680 C CA . SER A 1 87 ? -9.291 -7.091 -6.691 1.00 93.88 87 SER A CA 1
ATOM 681 C C . SER A 1 87 ? -9.841 -8.472 -6.331 1.00 93.88 87 SER A C 1
ATOM 683 O O . SER A 1 87 ? -10.653 -9.001 -7.078 1.00 93.88 87 SER A O 1
ATOM 685 N N . TYR A 1 88 ? -9.392 -9.057 -5.219 1.00 92.69 88 TYR A N 1
ATOM 686 C CA . TYR A 1 88 ? -9.716 -10.430 -4.827 1.00 92.69 88 TYR A CA 1
ATOM 687 C C . TYR A 1 88 ? -10.866 -10.534 -3.826 1.00 92.69 88 TYR A C 1
ATOM 689 O O . TYR A 1 88 ? -11.273 -11.639 -3.488 1.00 92.69 88 TYR A O 1
ATOM 697 N N . TRP A 1 89 ? -11.370 -9.408 -3.322 1.00 93.69 89 TRP A N 1
ATOM 698 C CA . TRP A 1 89 ? -12.439 -9.399 -2.331 1.00 93.69 89 TRP A CA 1
ATOM 699 C C . TRP A 1 89 ? -13.328 -8.172 -2.492 1.00 93.69 89 TRP A C 1
ATOM 701 O O . TRP A 1 89 ? -12.918 -7.113 -2.983 1.00 93.69 89 TRP A O 1
ATOM 711 N N . ASP A 1 90 ? -14.556 -8.316 -2.028 1.00 92.00 90 ASP A N 1
ATOM 712 C CA . ASP A 1 90 ? -15.535 -7.251 -1.907 1.00 92.00 90 ASP A CA 1
ATOM 713 C C . ASP A 1 90 ? -16.261 -7.326 -0.552 1.00 92.00 90 ASP A C 1
ATOM 715 O O . ASP A 1 90 ? -15.937 -8.134 0.319 1.00 92.00 90 ASP A O 1
ATOM 719 N N . VAL A 1 91 ? -17.251 -6.459 -0.357 1.00 89.62 91 VAL A N 1
ATOM 720 C CA . VAL A 1 91 ? -18.012 -6.420 0.898 1.00 89.62 91 VAL A CA 1
ATOM 721 C C . VAL A 1 91 ? -18.779 -7.727 1.134 1.00 89.62 91 VAL A C 1
ATOM 723 O O . VAL A 1 91 ? -18.895 -8.147 2.281 1.00 89.62 91 VAL A O 1
ATOM 726 N N . THR A 1 92 ? -19.247 -8.393 0.074 1.00 93.81 92 THR A N 1
ATOM 727 C CA . THR A 1 92 ? -19.980 -9.663 0.184 1.00 93.81 92 THR A CA 1
ATOM 728 C C . THR A 1 92 ? -19.073 -10.787 0.676 1.00 93.81 92 THR A C 1
ATOM 730 O O . THR A 1 92 ? -19.398 -11.424 1.672 1.00 93.81 92 THR A O 1
ATOM 733 N N . THR A 1 93 ? -17.872 -10.929 0.107 1.00 92.56 93 THR A N 1
ATOM 734 C CA . THR A 1 93 ? -16.891 -11.936 0.550 1.00 92.56 93 THR A CA 1
ATOM 735 C C . THR A 1 93 ? -16.483 -11.752 2.015 1.00 92.56 93 THR A C 1
ATOM 737 O O . THR A 1 93 ? -16.324 -12.722 2.750 1.00 92.56 93 THR A O 1
ATOM 740 N N . VAL A 1 94 ? -16.352 -10.504 2.480 1.00 87.50 94 VAL A N 1
ATOM 741 C CA . VAL A 1 94 ? -16.014 -10.211 3.882 1.00 87.50 94 VAL A CA 1
ATOM 742 C C . VAL A 1 94 ? -17.181 -10.544 4.810 1.00 87.50 94 VAL A C 1
ATOM 744 O O . VAL A 1 94 ? -16.963 -11.109 5.880 1.00 87.50 94 VAL A O 1
ATOM 747 N N . GLN A 1 95 ? -18.409 -10.216 4.403 1.00 91.06 95 GLN A N 1
ATOM 748 C CA . GLN A 1 95 ? -19.625 -10.540 5.148 1.00 91.06 95 GLN A CA 1
ATOM 749 C C . GLN A 1 95 ? -19.778 -12.058 5.326 1.00 91.06 95 GLN A C 1
ATOM 751 O O . GLN A 1 95 ? -20.072 -12.513 6.429 1.00 91.06 95 GLN A O 1
ATOM 756 N N . GLU A 1 96 ? -19.555 -12.834 4.265 1.00 94.00 96 GLU A N 1
ATOM 757 C CA . GLU A 1 96 ? -19.644 -14.298 4.294 1.00 94.00 96 GLU A CA 1
ATOM 758 C C . GLU A 1 96 ? -18.641 -14.915 5.273 1.00 94.00 96 GLU A C 1
ATOM 760 O O . GLU A 1 96 ? -19.024 -15.729 6.112 1.00 94.00 96 GLU A O 1
ATOM 765 N N . VAL A 1 97 ? -17.376 -14.482 5.226 1.00 90.69 97 VAL A N 1
ATOM 766 C CA . VAL A 1 97 ? -16.338 -14.952 6.160 1.00 90.69 97 VAL A CA 1
ATOM 767 C C . VAL A 1 97 ? -16.681 -14.571 7.600 1.00 90.69 97 VAL A C 1
ATOM 769 O O . VAL A 1 97 ? -16.491 -15.373 8.511 1.00 90.69 97 VAL A O 1
ATOM 772 N N . PHE A 1 98 ? -17.215 -13.368 7.818 1.00 89.81 98 PHE A N 1
ATOM 773 C CA . PHE A 1 98 ? -17.599 -12.913 9.153 1.00 89.81 98 PHE A CA 1
ATOM 774 C C . PHE A 1 98 ? -18.756 -13.726 9.744 1.00 89.81 98 PHE A C 1
ATOM 776 O O . PHE A 1 98 ? -18.767 -13.966 10.942 1.00 89.81 98 PHE A O 1
ATOM 783 N N . GLN A 1 99 ? -19.711 -14.176 8.924 1.00 92.50 99 GLN A N 1
ATOM 784 C CA . GLN A 1 99 ? -20.814 -15.028 9.387 1.00 92.50 99 GLN A CA 1
ATOM 785 C C . GLN A 1 99 ? -20.387 -16.462 9.732 1.00 92.50 99 GLN A C 1
ATOM 787 O O . GLN A 1 99 ? -21.146 -17.176 10.383 1.00 92.50 99 GLN A O 1
ATOM 792 N N . GLN A 1 100 ? -19.212 -16.896 9.271 1.00 87.62 100 GLN A N 1
ATOM 793 C CA . GLN A 1 100 ? -18.673 -18.231 9.538 1.00 87.62 100 GLN A CA 1
ATOM 794 C C . GLN A 1 100 ? -17.790 -18.301 10.793 1.00 87.62 100 GLN A C 1
ATOM 796 O O . GLN A 1 100 ? -17.480 -19.409 11.232 1.00 87.62 100 GLN A O 1
ATOM 801 N N . MET A 1 101 ? -17.372 -17.156 11.348 1.00 76.12 101 MET A N 1
ATOM 802 C CA . MET A 1 101 ? -16.665 -17.068 12.636 1.00 76.12 101 MET A CA 1
ATOM 803 C C . MET A 1 101 ? -17.639 -16.963 13.804 1.00 76.12 101 MET A C 1
ATOM 805 O O . MET A 1 101 ? -17.318 -17.559 14.856 1.00 76.12 101 MET A O 1
#

Radius of gyration: 31.56 Å; chains: 1; bounding box: 51×68×79 Å

Sequence (101 aa):
KRKNGAENGEEKTEEDQDFATAVLRAKRASAVAQRPSQYCQLLVELPPTSNSCERLFSKAKLVLSPQRASLLPVNFEMLMFLRANRSYWDVTTVQEVFQQM

Organism: Phytophthora nicotianae (NCBI:txid4792)

pLDDT: mean 77.2, std 18.49, range [31.34, 95.88]

Secondary structure (DSSP, 8-state):
-------------TT---HHHHHHHHHHHHHHT----HHHHHHHHS--HHHHHHHHHHHHHHHS-GGGTT--HHHHHHHHHHHHTGGG--HHHHHHHHHH-

Foldseek 3Di:
DDDDDDDDPPPDDPVPQDPVNVVVVVVVVVVVVDDPPPVVVVCVVVPVVVVLVVVLVVVLVVVPDPVCVVPDPVNSVVVSVCVSPVVPDDPVRVVVVVVVD

InterPro domains:
  IPR008906 HAT, C-terminal dimerisation domain [PF05699] (46-85)
  IPR012337 Ribonuclease H-like superfamily [SSF53098] (45-86)